Protein AF-A0AAD6PK16-F1 (afdb_monomer_lite)

Organism: NCBI:txid889485

Sequence (153 aa):
MEVCEIMGKLPVMKLKFRSYCLRRCLESFDITNGSRDLHKPRWILEMDTYRYHGHSMSDPGSTYRTRDEISGVRQERDPIERIRKLIMTHDLATEKELKDIEKEVRKQVDDAIAQAKESPMPEPSELFTNVYAKGMGVESYGADRKEVRAVLP

Foldseek 3Di:
DDPVVVVVPFPDDDDPDDDDDCPPVPPPPPLVVQVVDPPHDNDDDDDDDDDLAAPDPVGRPCVPDPNCVSVVCCVPPPPVVVVVVVCVVVVVDDPVVVVVVVVVVVVVVVVVVVVVVPDDDDDPLCVPEPPDDAPPQDWDADPVNPDDTDGYD

pLDDT: mean 74.8, std 22.57, range [29.81, 97.75]

InterPro domains:
  IPR001017 Dehydrogenase, E1 component [PF00676] (43-124)
  IPR029061 Thiamin diphosphate-binding fold [SSF52518] (43-134)
  IPR050642 Pyruvate Dehydrogenase E1 Alpha Subunit [PTHR11516] (40-135)

Radius of gyration: 25.03 Å; chains: 1; bounding box: 67×35×55 Å

Secondary structure (DSSP, 8-state):
--HHHHHTTS--------SSS-TTT-S---HHHHHT-TTSPPP---------S-SSSS--S-SSS-HHHHHHHHHHH-HHHHHHHHHHHTTSS-HHHHHHHHHHHHHHHHHHHHHHHHSPPPPGGGGGTTSS-TTS-PEEE-TTSSS-EEE--

Structure (mmCIF, N/CA/C/O backbone):
data_AF-A0AAD6PK16-F1
#
_entry.id   AF-A0AAD6PK16-F1
#
loop_
_atom_site.group_PDB
_atom_site.id
_atom_site.type_symbol
_atom_site.label_atom_id
_atom_site.label_alt_id
_atom_site.label_comp_id
_atom_site.label_asym_id
_atom_site.label_entity_id
_atom_site.label_seq_id
_atom_site.pdbx_PDB_ins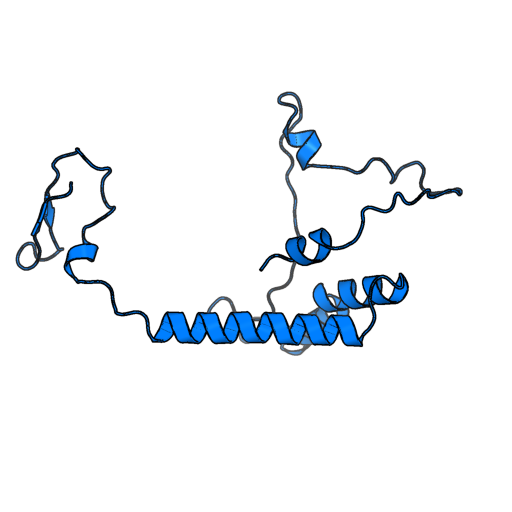_code
_atom_site.Cartn_x
_atom_site.Cartn_y
_atom_site.Cartn_z
_atom_site.occupancy
_atom_site.B_iso_or_equiv
_atom_site.auth_seq_id
_atom_site.auth_comp_id
_atom_site.auth_asym_id
_atom_site.auth_atom_id
_atom_site.pdbx_PDB_model_num
ATOM 1 N N . MET A 1 1 ? -4.334 -6.452 -2.187 1.00 32.59 1 MET A N 1
ATOM 2 C CA . MET A 1 1 ? -5.666 -7.075 -2.085 1.00 32.59 1 MET A CA 1
ATOM 3 C C . MET A 1 1 ? -6.633 -6.031 -1.590 1.00 32.59 1 MET A C 1
ATOM 5 O O . MET A 1 1 ? -6.447 -5.483 -0.509 1.00 32.59 1 MET A O 1
ATOM 9 N N . GLU A 1 2 ? -7.541 -5.645 -2.476 1.00 29.81 2 GLU A N 1
ATOM 10 C CA . GLU A 1 2 ? -8.480 -4.549 -2.287 1.00 29.81 2 GLU A CA 1
ATOM 11 C C . GLU A 1 2 ? -9.438 -4.841 -1.130 1.00 29.81 2 GLU A C 1
ATOM 13 O O . GLU A 1 2 ? -9.933 -5.955 -0.974 1.00 29.81 2 GLU A O 1
ATOM 18 N N . VAL A 1 3 ? -9.797 -3.797 -0.384 1.00 33.22 3 VAL A N 1
ATOM 19 C CA . VAL A 1 3 ? -10.911 -3.798 0.583 1.00 33.22 3 VAL A CA 1
ATOM 20 C C . VAL A 1 3 ? -12.228 -4.298 -0.064 1.00 33.22 3 VAL A C 1
ATOM 22 O O . VAL A 1 3 ? -13.132 -4.746 0.638 1.00 33.22 3 VAL A O 1
ATOM 25 N N . CYS A 1 4 ? -12.318 -4.303 -1.402 1.00 31.89 4 CYS A N 1
ATOM 26 C CA . CYS A 1 4 ? -13.434 -4.860 -2.167 1.00 31.89 4 CYS A CA 1
ATOM 27 C C . CYS A 1 4 ? -13.598 -6.388 -2.056 1.00 31.89 4 CYS A C 1
ATOM 29 O O . CYS A 1 4 ? -14.737 -6.852 -2.049 1.00 31.89 4 CYS A O 1
ATOM 31 N N . GLU A 1 5 ? -12.530 -7.185 -1.922 1.00 32.22 5 GLU A N 1
ATOM 32 C CA . GLU A 1 5 ? -12.671 -8.656 -1.906 1.00 32.22 5 GLU A CA 1
ATOM 33 C C . GLU A 1 5 ? -13.336 -9.182 -0.626 1.00 32.22 5 GLU A C 1
ATOM 35 O O . GLU A 1 5 ? -14.051 -10.184 -0.663 1.00 32.22 5 GLU A O 1
ATOM 40 N N . ILE A 1 6 ? -13.181 -8.476 0.500 1.00 39.50 6 ILE A N 1
ATOM 41 C CA . ILE A 1 6 ? -13.834 -8.837 1.769 1.00 39.50 6 ILE A CA 1
ATOM 42 C C . ILE A 1 6 ? -15.346 -8.564 1.696 1.00 39.50 6 ILE A C 1
ATOM 44 O O . ILE A 1 6 ? -16.144 -9.334 2.228 1.00 39.50 6 ILE A O 1
ATOM 48 N N . MET A 1 7 ? -15.764 -7.523 0.968 1.00 37.53 7 MET A N 1
ATOM 49 C CA . MET A 1 7 ? -17.184 -7.196 0.800 1.00 37.53 7 MET A CA 1
ATOM 50 C C . MET A 1 7 ? -17.918 -8.121 -0.185 1.00 37.53 7 MET A C 1
ATOM 52 O O . MET A 1 7 ? -19.144 -8.182 -0.156 1.00 37.53 7 MET A O 1
ATOM 56 N N . GLY A 1 8 ? -17.198 -8.873 -1.025 1.00 33.50 8 GLY A N 1
ATOM 57 C CA . GLY A 1 8 ? -17.788 -9.800 -1.999 1.00 33.50 8 GLY A CA 1
ATOM 58 C C . GLY A 1 8 ? -18.301 -11.125 -1.418 1.00 33.50 8 GLY A C 1
ATOM 59 O O . GLY A 1 8 ? -18.990 -11.862 -2.120 1.00 33.50 8 GLY A O 1
ATOM 60 N N . LYS A 1 9 ? -17.980 -11.450 -0.156 1.00 39.03 9 LYS A N 1
ATOM 61 C CA . LYS A 1 9 ? -18.333 -12.737 0.479 1.00 39.03 9 LYS A CA 1
ATOM 62 C C . LYS A 1 9 ? -19.499 -12.672 1.472 1.00 39.03 9 LYS A C 1
ATOM 64 O O . LYS A 1 9 ? -19.896 -13.712 1.991 1.00 39.03 9 LYS A O 1
ATOM 69 N N . LEU A 1 10 ? -20.071 -11.495 1.729 1.00 33.44 10 LEU A N 1
ATOM 70 C CA . LEU A 1 10 ? -21.222 -11.349 2.625 1.00 33.44 10 LEU A CA 1
ATOM 71 C C . LEU A 1 10 ? -22.534 -11.402 1.821 1.00 33.44 10 LEU A C 1
ATOM 73 O O . LEU A 1 10 ? -22.653 -10.715 0.803 1.00 33.44 10 LEU A O 1
ATOM 77 N N . PRO A 1 11 ? -23.529 -12.212 2.233 1.00 35.22 11 PRO A N 1
ATOM 78 C CA . PRO A 1 11 ? -24.781 -12.341 1.503 1.00 35.22 11 PRO A CA 1
ATOM 79 C C . PRO A 1 11 ? -25.499 -10.990 1.427 1.00 35.22 11 PRO A C 1
ATOM 81 O O . PRO A 1 11 ? -25.727 -10.317 2.430 1.00 35.22 11 PRO A O 1
ATOM 84 N N . VAL A 1 12 ? -25.868 -10.613 0.203 1.00 41.91 12 VAL A N 1
ATOM 85 C CA . VAL A 1 12 ? -26.592 -9.391 -0.159 1.00 41.91 12 VAL A CA 1
ATOM 86 C C . VAL A 1 12 ? -27.954 -9.358 0.553 1.00 41.91 12 VAL A C 1
ATOM 88 O O . VAL A 1 12 ? -28.961 -9.816 0.014 1.00 41.91 12 VAL A O 1
ATOM 91 N N . MET A 1 13 ? -28.018 -8.825 1.775 1.00 35.88 13 MET A N 1
ATOM 92 C CA . MET A 1 13 ? -29.277 -8.651 2.506 1.00 35.88 13 MET A CA 1
ATOM 93 C C . MET A 1 13 ? -29.761 -7.205 2.412 1.00 35.88 13 MET A C 1
ATOM 95 O O . MET A 1 13 ? -29.186 -6.267 2.955 1.00 35.88 13 MET A O 1
ATOM 99 N N . LYS A 1 14 ? -30.869 -7.048 1.683 1.00 37.28 14 LYS A N 1
ATOM 100 C CA . LYS A 1 14 ? -31.664 -5.825 1.527 1.00 37.28 14 LYS A CA 1
ATOM 101 C C . LYS A 1 14 ? -32.034 -5.231 2.899 1.00 37.28 14 LYS A C 1
ATOM 103 O O . LYS A 1 14 ? -32.987 -5.692 3.525 1.00 37.28 14 LYS A O 1
ATOM 108 N N . LEU A 1 15 ? -31.352 -4.170 3.338 1.00 34.12 15 LEU A N 1
ATOM 109 C CA . LEU A 1 15 ? -31.780 -3.377 4.496 1.00 34.12 15 LEU A CA 1
ATOM 110 C C . LEU A 1 15 ? -32.975 -2.480 4.122 1.00 34.12 15 LEU A C 1
ATOM 112 O O . LEU A 1 15 ? -32.842 -1.478 3.420 1.00 34.12 15 LEU A O 1
ATOM 116 N N . LYS A 1 16 ? -34.165 -2.822 4.630 1.00 34.03 16 LYS A N 1
ATOM 117 C CA . LYS A 1 16 ? -35.321 -1.914 4.708 1.00 34.03 16 LYS A CA 1
ATOM 118 C C . LYS A 1 16 ? -35.093 -0.924 5.858 1.00 34.03 16 LYS A C 1
ATOM 120 O O . LYS A 1 16 ? -35.469 -1.194 6.993 1.00 34.03 16 LYS A O 1
ATOM 125 N N . PHE A 1 17 ? -34.528 0.244 5.563 1.00 29.83 17 PHE A N 1
ATOM 126 C CA . PHE A 1 17 ? -34.528 1.377 6.493 1.00 29.83 17 PHE A CA 1
ATOM 127 C C . PHE A 1 17 ? -35.909 2.049 6.505 1.00 29.83 17 PHE A C 1
ATOM 129 O O . PHE A 1 17 ? -36.304 2.730 5.558 1.00 29.83 17 PHE A O 1
ATOM 136 N N . ARG A 1 18 ? -36.659 1.872 7.595 1.00 30.83 18 ARG A N 1
ATOM 137 C CA . ARG A 1 18 ? -37.834 2.687 7.933 1.00 30.83 18 ARG A CA 1
ATOM 138 C C . ARG A 1 18 ? -37.492 3.507 9.174 1.00 30.83 18 ARG A C 1
ATOM 140 O O . ARG A 1 18 ? -37.346 2.927 10.239 1.00 30.83 18 ARG A O 1
ATOM 147 N N . SER A 1 19 ? -37.404 4.830 9.020 1.00 33.19 19 SER A N 1
ATOM 148 C CA . SER A 1 19 ? -38.043 5.843 9.884 1.00 33.19 19 SER A CA 1
ATOM 149 C C . SER A 1 19 ? -37.260 7.169 9.898 1.00 33.19 19 SER A C 1
ATOM 151 O O . SER A 1 19 ? -36.181 7.275 10.463 1.00 33.19 19 SER A O 1
ATOM 153 N N . TYR A 1 20 ? -37.849 8.164 9.224 1.00 35.81 20 TYR A N 1
ATOM 154 C CA . TYR A 1 20 ? -37.925 9.582 9.607 1.00 35.81 20 TYR A CA 1
ATOM 155 C C . TYR A 1 20 ? -36.644 10.345 10.006 1.00 35.81 20 TYR A C 1
ATOM 157 O O . TYR A 1 20 ? -36.505 10.778 11.138 1.00 35.81 20 TYR A O 1
ATOM 165 N N . CYS A 1 21 ? -35.772 10.595 9.019 1.00 30.95 21 CYS A N 1
ATOM 166 C CA . CYS A 1 21 ? -35.036 11.871 8.806 1.00 30.95 21 CYS A CA 1
ATOM 167 C C . CYS A 1 21 ? -34.180 11.817 7.515 1.00 30.95 21 CYS A C 1
ATOM 169 O O . CYS A 1 21 ? -33.768 12.827 6.960 1.00 30.95 21 CYS A O 1
ATOM 171 N N . LEU A 1 22 ? -33.964 10.609 6.984 1.00 34.09 22 LEU A N 1
ATOM 172 C CA . LEU A 1 22 ? -33.021 10.274 5.908 1.00 34.09 22 LEU A CA 1
ATOM 173 C C . LEU A 1 22 ? -33.573 10.333 4.472 1.00 34.09 22 LEU A C 1
ATOM 175 O O . LEU A 1 22 ? -32.999 9.734 3.565 1.00 34.09 22 LEU A O 1
ATOM 179 N N . ARG A 1 23 ? -34.674 11.048 4.209 1.00 30.92 23 ARG A N 1
ATOM 180 C CA . ARG A 1 23 ? -35.285 11.034 2.862 1.00 30.92 23 ARG A CA 1
ATOM 181 C C . ARG A 1 23 ? -34.461 11.781 1.796 1.00 30.92 23 ARG A C 1
ATOM 183 O O . ARG A 1 23 ? -34.807 11.711 0.626 1.00 30.92 23 ARG A O 1
ATOM 190 N N . ARG A 1 24 ? -33.362 12.441 2.187 1.00 30.62 24 ARG A N 1
ATOM 191 C CA . ARG A 1 24 ? -32.436 13.146 1.282 1.00 30.62 24 ARG A CA 1
ATOM 192 C C . ARG A 1 24 ? -31.042 12.510 1.155 1.00 30.62 24 ARG A C 1
ATOM 194 O O . ARG A 1 24 ? -30.251 12.995 0.363 1.00 30.62 24 ARG A O 1
ATOM 201 N N . CYS A 1 25 ? -30.754 11.427 1.886 1.00 31.59 25 CYS A N 1
ATOM 202 C CA . CYS A 1 25 ? -29.456 10.727 1.836 1.00 31.59 25 CYS A CA 1
ATOM 203 C C . CYS A 1 25 ? -29.523 9.340 1.166 1.00 31.59 25 CYS A C 1
ATOM 205 O O . CYS A 1 25 ? -28.503 8.670 1.062 1.00 31.59 25 CYS A O 1
ATOM 207 N N . LEU A 1 26 ? -30.706 8.889 0.733 1.00 36.00 26 LEU A N 1
ATOM 208 C CA . LEU A 1 26 ? -30.901 7.583 0.080 1.00 36.00 26 LEU A CA 1
ATOM 209 C C . LEU A 1 26 ? -30.962 7.655 -1.452 1.00 36.00 26 LEU A C 1
ATOM 211 O O . LEU A 1 26 ? -31.248 6.648 -2.093 1.00 36.00 26 LEU A O 1
ATOM 215 N N . GLU A 1 27 ? -30.649 8.800 -2.055 1.00 37.84 27 GLU A N 1
ATOM 216 C CA . GLU A 1 27 ? -30.052 8.744 -3.386 1.00 37.84 27 GLU A CA 1
ATOM 217 C C . GLU A 1 27 ? -28.615 8.291 -3.170 1.00 37.84 27 GLU A C 1
ATOM 219 O O . GLU A 1 27 ? -27.747 9.079 -2.803 1.00 37.84 27 GLU A O 1
ATOM 224 N N . SER A 1 28 ? -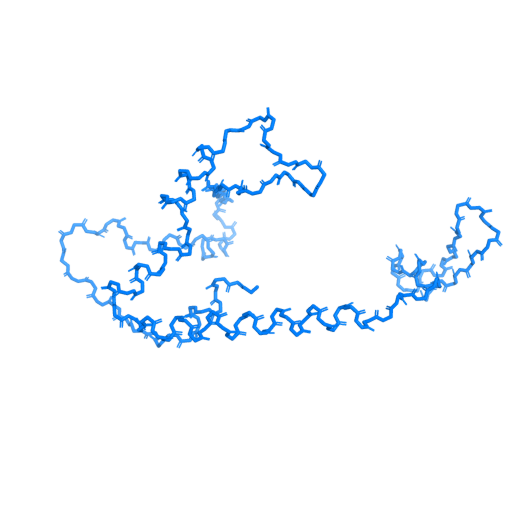28.386 6.985 -3.302 1.00 44.66 28 SER A N 1
ATOM 225 C CA . SER A 1 28 ? -27.049 6.428 -3.453 1.00 44.66 28 SER A CA 1
ATOM 226 C C . SER A 1 28 ? -26.378 7.214 -4.575 1.00 44.66 28 SER A C 1
ATOM 228 O O . SER A 1 28 ? -26.716 7.033 -5.745 1.00 44.66 28 SER A O 1
ATOM 230 N N . PHE A 1 29 ? -25.515 8.163 -4.210 1.00 51.78 29 PHE A N 1
ATOM 231 C CA . PHE A 1 29 ? -24.823 9.043 -5.142 1.00 51.78 29 PHE A CA 1
ATOM 232 C C . PHE A 1 29 ? -23.734 8.216 -5.814 1.00 51.78 29 PHE A C 1
ATOM 234 O O . PHE A 1 29 ? -22.559 8.238 -5.458 1.00 51.78 29 PHE A O 1
ATOM 241 N N . ASP A 1 30 ? -24.178 7.358 -6.718 1.00 62.03 30 ASP A N 1
ATOM 242 C CA . ASP A 1 30 ? -23.333 6.404 -7.386 1.00 62.03 30 ASP A CA 1
ATOM 243 C C . ASP A 1 30 ? -22.668 7.116 -8.561 1.00 62.03 30 ASP A C 1
ATOM 245 O O . ASP A 1 30 ? -23.205 7.192 -9.671 1.00 62.03 30 ASP A O 1
ATOM 249 N N . ILE A 1 31 ? -21.486 7.673 -8.288 1.00 64.94 31 ILE A N 1
ATOM 250 C CA . ILE A 1 31 ? -20.618 8.307 -9.287 1.00 64.94 31 ILE A CA 1
ATOM 251 C C . ILE A 1 31 ? -20.380 7.348 -10.464 1.00 64.94 31 ILE A C 1
ATOM 253 O O . ILE A 1 31 ? -20.285 7.793 -11.608 1.00 64.94 31 ILE A O 1
ATOM 257 N N . THR A 1 32 ? -20.352 6.032 -10.224 1.00 65.06 32 THR A N 1
ATOM 258 C CA . THR A 1 32 ? -20.141 5.039 -11.283 1.00 65.06 32 THR A CA 1
ATOM 259 C C . THR A 1 32 ? -21.355 4.923 -12.204 1.00 65.06 32 THR A C 1
ATOM 261 O O . THR A 1 32 ? -21.186 4.884 -13.424 1.00 65.06 32 THR A O 1
ATOM 264 N N . ASN A 1 33 ? -22.577 4.979 -11.666 1.00 64.31 33 ASN A N 1
ATOM 265 C CA . ASN A 1 33 ? -23.801 5.029 -12.473 1.00 64.31 33 ASN A CA 1
ATOM 266 C C . ASN A 1 33 ? -23.989 6.390 -13.158 1.00 64.31 33 ASN A C 1
ATOM 268 O O . ASN A 1 33 ? -24.457 6.446 -14.293 1.00 64.31 33 ASN A O 1
ATOM 272 N N . GLY A 1 34 ? -23.585 7.485 -12.509 1.00 61.69 34 GLY A N 1
ATOM 273 C CA . GLY A 1 34 ? -23.620 8.833 -13.080 1.00 61.69 34 GLY A CA 1
ATOM 274 C C . GLY A 1 34 ? -22.619 9.051 -14.220 1.00 61.69 34 GLY A C 1
ATOM 275 O O . GLY A 1 34 ? -22.907 9.821 -15.127 1.00 61.69 34 GLY A O 1
ATOM 276 N N . SER A 1 35 ? -21.476 8.360 -14.201 1.00 60.62 35 SER A N 1
ATOM 277 C CA . SER A 1 35 ? -20.427 8.447 -15.233 1.00 60.62 35 SER A CA 1
ATOM 278 C C . SER A 1 35 ? -20.783 7.717 -16.539 1.00 60.62 35 SER A C 1
ATOM 280 O O . SER A 1 35 ? -20.237 8.027 -17.597 1.00 60.62 35 SER A O 1
ATOM 282 N N . ARG A 1 36 ? -21.724 6.762 -16.490 1.00 66.94 36 ARG A N 1
ATOM 283 C CA . ARG A 1 36 ? -22.221 6.034 -17.675 1.00 66.94 36 ARG A CA 1
ATOM 284 C C . ARG A 1 36 ? -23.153 6.873 -18.552 1.00 66.94 36 ARG A C 1
ATOM 286 O O . ARG A 1 36 ? -23.412 6.498 -19.691 1.00 66.94 36 ARG A O 1
ATOM 293 N N . ASP A 1 37 ? -23.646 7.993 -18.034 1.00 71.25 37 ASP A N 1
ATOM 294 C CA . ASP A 1 37 ? -24.446 8.949 -18.789 1.00 71.25 37 ASP A CA 1
ATOM 295 C C . ASP A 1 37 ? -23.535 10.005 -19.428 1.00 71.25 37 ASP A C 1
ATOM 297 O O . ASP A 1 37 ? -22.962 10.858 -18.747 1.00 71.25 37 ASP A O 1
ATOM 301 N N . LEU A 1 38 ? -23.410 9.950 -20.756 1.00 65.94 38 LEU A N 1
ATOM 302 C CA . LEU A 1 38 ? -22.567 10.858 -21.542 1.00 65.94 38 LEU A CA 1
ATOM 303 C C . LEU A 1 38 ? -23.023 12.327 -21.481 1.00 65.94 38 LEU A C 1
ATOM 305 O O . LEU A 1 38 ? -22.257 13.203 -21.875 1.00 65.94 38 LEU A O 1
ATOM 309 N N . HIS A 1 39 ? -24.232 12.604 -20.983 1.00 73.88 39 HIS A N 1
ATOM 310 C CA . HIS A 1 39 ? -24.774 13.959 -20.860 1.00 73.88 39 HIS A CA 1
ATOM 311 C C . HIS A 1 39 ? -24.503 14.601 -19.495 1.00 73.88 39 HIS A C 1
ATOM 313 O O . HIS A 1 39 ? -24.837 15.769 -19.292 1.00 73.88 39 HIS A O 1
ATOM 319 N N . LYS A 1 40 ? -23.907 13.867 -18.546 1.00 67.31 40 LYS A N 1
ATOM 320 C CA . LYS A 1 40 ? -23.589 14.395 -17.217 1.00 67.31 40 LYS A CA 1
ATOM 321 C C . LYS A 1 40 ? -22.178 14.986 -17.161 1.00 67.31 40 LYS A C 1
ATOM 323 O O . LYS A 1 40 ? -21.262 14.473 -17.810 1.00 67.31 40 LYS A O 1
ATOM 328 N N . PRO A 1 41 ? -21.976 16.059 -16.371 1.00 68.88 41 PRO A N 1
ATOM 329 C CA . PRO A 1 41 ? -20.657 16.638 -16.171 1.00 68.88 41 PRO A CA 1
ATOM 330 C C . PRO A 1 41 ? -19.703 15.610 -15.562 1.00 68.88 41 PRO A C 1
ATOM 332 O O . PRO A 1 41 ? -20.100 14.729 -14.795 1.00 68.88 41 PRO A O 1
ATOM 335 N N . ARG A 1 42 ? -18.420 15.735 -15.911 1.00 72.69 42 ARG A N 1
ATOM 336 C CA . ARG A 1 42 ? -17.368 14.917 -15.311 1.00 72.69 42 ARG A CA 1
ATOM 337 C C . ARG A 1 42 ? -17.268 15.249 -13.826 1.00 72.69 42 ARG A C 1
ATOM 339 O O . ARG A 1 42 ? -17.188 16.413 -13.443 1.00 72.69 42 ARG A O 1
ATOM 346 N N . TRP A 1 43 ? -17.272 14.206 -13.010 1.00 79.25 43 TRP A N 1
ATOM 347 C CA . TRP A 1 43 ? -17.147 14.317 -11.565 1.00 79.25 43 TRP A CA 1
ATOM 348 C C . TRP A 1 43 ? -15.676 14.450 -11.181 1.00 79.25 43 TRP A C 1
ATOM 350 O O . TRP A 1 43 ? -14.827 13.741 -11.721 1.00 79.25 43 TRP A O 1
ATOM 360 N N . ILE A 1 44 ? -15.390 15.329 -10.225 1.00 82.38 44 ILE A N 1
ATOM 361 C CA . ILE A 1 44 ? -14.113 15.365 -9.514 1.00 82.38 44 ILE A CA 1
ATOM 362 C C . ILE A 1 44 ? -14.388 14.828 -8.115 1.00 82.38 44 ILE A C 1
ATOM 364 O O . ILE A 1 44 ? -15.308 15.293 -7.443 1.00 82.38 44 ILE A O 1
ATOM 368 N N . LEU A 1 45 ? -13.615 13.827 -7.705 1.00 86.44 45 LEU A N 1
ATOM 369 C CA . LEU A 1 45 ? -13.699 13.227 -6.381 1.00 86.44 45 LEU A CA 1
ATOM 370 C C . LEU A 1 45 ? -12.376 13.455 -5.660 1.00 86.44 45 LEU A C 1
ATOM 372 O O . LEU A 1 45 ? -11.336 12.971 -6.100 1.00 86.44 45 LEU A O 1
ATOM 376 N N . GLU A 1 46 ? -12.435 14.177 -4.548 1.00 91.75 46 GLU A N 1
ATOM 377 C CA . GLU A 1 46 ? -11.311 14.335 -3.635 1.00 91.75 46 GLU A CA 1
ATOM 378 C C . GLU A 1 46 ? -11.442 13.318 -2.500 1.00 91.75 46 GLU A C 1
ATOM 380 O O . GLU A 1 46 ? -12.461 13.260 -1.810 1.00 91.75 46 GLU A O 1
ATOM 385 N N . MET A 1 47 ? -10.409 12.498 -2.317 1.00 92.56 47 MET A N 1
ATOM 386 C CA . MET A 1 47 ? -10.300 11.585 -1.184 1.00 92.56 47 MET A CA 1
ATOM 387 C C . MET A 1 47 ? -9.213 12.097 -0.245 1.00 92.56 47 MET A C 1
ATOM 389 O O . MET A 1 47 ? -8.028 11.865 -0.481 1.00 92.56 47 MET A O 1
ATOM 393 N N . ASP A 1 48 ? -9.623 12.777 0.825 1.00 93.50 48 ASP A N 1
ATOM 394 C CA . ASP A 1 48 ? -8.702 13.206 1.877 1.00 93.50 48 ASP A CA 1
ATOM 395 C C . ASP A 1 48 ? -8.226 11.995 2.697 1.00 93.50 48 ASP A C 1
ATOM 397 O O . ASP A 1 48 ? -8.976 11.393 3.476 1.00 93.50 48 ASP A O 1
ATOM 401 N N . THR A 1 49 ? -6.963 11.628 2.495 1.00 94.50 49 THR A N 1
ATOM 402 C CA . THR A 1 49 ? -6.306 10.486 3.132 1.00 94.50 49 THR A CA 1
ATOM 403 C C . THR A 1 49 ? -4.932 10.872 3.660 1.00 94.50 49 THR A C 1
ATOM 405 O O . THR A 1 49 ? -4.359 11.894 3.285 1.00 94.50 49 THR A O 1
ATOM 408 N N . TYR A 1 50 ? -4.377 10.028 4.525 1.00 93.69 50 TYR A N 1
ATOM 409 C CA . TYR A 1 50 ? -3.119 10.301 5.201 1.00 93.69 50 TYR A CA 1
ATOM 410 C C . TYR A 1 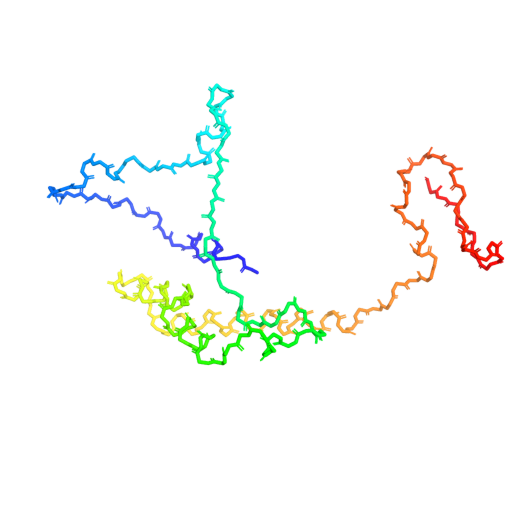50 ? -2.088 9.195 4.965 1.00 93.69 50 TYR A C 1
ATOM 412 O O . TYR A 1 50 ? -2.356 8.011 5.169 1.00 93.69 50 TYR A O 1
ATOM 420 N N . ARG A 1 51 ? -0.868 9.582 4.575 1.00 94.12 51 ARG A N 1
ATOM 421 C CA . ARG A 1 51 ? 0.255 8.655 4.371 1.00 94.12 51 ARG A CA 1
ATOM 422 C C . ARG A 1 51 ? 1.075 8.518 5.654 1.00 94.12 51 ARG A C 1
ATOM 424 O O . ARG A 1 51 ? 1.824 9.429 6.007 1.00 94.12 51 ARG A O 1
ATOM 431 N N . TYR A 1 52 ? 0.984 7.360 6.310 1.00 91.62 52 TYR A N 1
ATOM 432 C CA . TYR A 1 52 ? 1.704 7.098 7.566 1.00 91.62 52 TYR A CA 1
ATOM 433 C C . TYR A 1 52 ? 3.225 7.050 7.405 1.00 91.62 52 TYR A C 1
ATOM 435 O O . TYR A 1 52 ? 3.954 7.503 8.281 1.00 91.62 52 TYR A O 1
ATOM 443 N N . HIS A 1 53 ? 3.705 6.519 6.283 1.00 91.50 53 HIS A N 1
ATOM 444 C CA . HIS A 1 53 ? 5.132 6.450 5.993 1.00 91.50 53 HIS A CA 1
ATOM 445 C C . HIS A 1 53 ? 5.627 7.730 5.295 1.00 91.50 53 HIS A C 1
ATOM 447 O O . HIS A 1 53 ? 4.861 8.626 4.906 1.00 91.50 53 HIS A O 1
ATOM 453 N N . GLY A 1 54 ? 6.944 7.840 5.156 1.00 91.81 54 GLY A N 1
ATOM 454 C CA . GLY A 1 54 ? 7.587 8.878 4.359 1.00 91.81 54 GLY A CA 1
ATOM 455 C C . GLY A 1 54 ? 7.206 8.825 2.873 1.00 91.81 54 GLY A C 1
ATOM 456 O O . GLY A 1 54 ? 6.380 8.005 2.468 1.00 91.81 54 GLY A O 1
ATOM 457 N N . HIS A 1 55 ? 7.721 9.748 2.056 1.00 93.06 55 HIS A N 1
ATOM 458 C CA . HIS A 1 55 ? 7.383 9.778 0.625 1.00 93.06 55 HIS A CA 1
ATOM 459 C C . HIS A 1 55 ? 7.845 8.511 -0.108 1.00 93.06 55 HIS A C 1
ATOM 461 O O . HIS A 1 55 ? 7.150 8.023 -0.997 1.00 93.06 55 HIS A O 1
ATOM 467 N N . SER A 1 56 ? 8.988 7.963 0.301 1.00 92.56 56 SER A N 1
ATOM 468 C CA . SER A 1 56 ? 9.594 6.753 -0.250 1.00 92.56 56 SER A CA 1
ATOM 469 C C . SER A 1 56 ? 10.525 6.118 0.789 1.00 92.56 56 SER A C 1
ATOM 471 O O . SER A 1 56 ? 10.659 6.621 1.903 1.00 92.56 56 SER A O 1
ATOM 473 N N . MET A 1 57 ? 11.226 5.041 0.423 1.00 89.06 57 MET A N 1
ATOM 474 C CA . MET A 1 57 ? 12.270 4.460 1.279 1.00 89.06 57 MET A CA 1
ATOM 475 C C . MET A 1 57 ? 13.431 5.428 1.569 1.00 89.06 57 MET A C 1
ATOM 477 O O . MET A 1 57 ? 14.103 5.273 2.584 1.00 89.06 57 MET A O 1
ATOM 481 N N . SER A 1 58 ? 13.673 6.416 0.700 1.00 91.69 58 SER A N 1
ATOM 482 C CA . SER A 1 58 ? 14.759 7.393 0.856 1.00 91.69 58 SER A CA 1
ATOM 483 C C . SER A 1 58 ? 14.347 8.652 1.620 1.00 91.69 58 SER A C 1
ATOM 485 O O . SER A 1 58 ? 15.213 9.352 2.136 1.00 91.69 58 SER A O 1
ATOM 487 N N . ASP A 1 59 ? 13.050 8.959 1.694 1.00 92.00 59 ASP A N 1
ATOM 488 C CA . ASP A 1 59 ? 12.528 10.069 2.492 1.00 92.00 59 ASP A CA 1
ATOM 489 C C . ASP A 1 59 ? 11.741 9.528 3.694 1.00 92.00 59 ASP A C 1
ATOM 491 O O . ASP A 1 59 ? 10.609 9.084 3.507 1.00 92.00 59 ASP A O 1
ATOM 495 N N . PRO A 1 60 ? 12.274 9.611 4.927 1.00 86.88 60 PRO A N 1
ATOM 496 C CA . PRO A 1 60 ? 11.603 9.110 6.125 1.00 86.88 60 PRO A CA 1
ATOM 497 C C . PRO A 1 60 ? 10.401 9.964 6.557 1.00 86.88 60 PRO A C 1
ATOM 499 O O . PRO A 1 60 ? 9.578 9.510 7.351 1.00 86.88 60 PRO A O 1
ATOM 502 N N . GLY A 1 61 ? 10.272 11.201 6.066 1.00 86.44 61 GLY A N 1
ATOM 503 C CA . GLY A 1 61 ? 9.130 12.070 6.336 1.00 86.44 61 GLY A CA 1
ATOM 504 C C . GLY A 1 61 ? 9.048 12.693 7.733 1.00 86.44 61 GLY A C 1
ATOM 505 O O . GLY A 1 61 ? 8.061 13.366 8.019 1.00 86.44 61 GLY A O 1
ATOM 506 N N . SER A 1 62 ? 10.062 12.497 8.581 1.00 87.00 62 SER A N 1
ATOM 507 C CA . SER A 1 62 ? 10.161 13.076 9.931 1.00 87.00 62 SER A CA 1
ATOM 508 C C . SER A 1 62 ? 10.754 14.488 9.965 1.00 87.00 62 SER A C 1
ATOM 510 O O . SER A 1 62 ? 10.840 15.089 11.029 1.00 87.00 62 SER A O 1
ATOM 512 N N . THR A 1 63 ? 11.224 15.003 8.828 1.00 89.50 63 THR A N 1
ATOM 513 C CA . THR A 1 63 ? 11.828 16.341 8.711 1.00 89.50 63 THR A CA 1
ATOM 514 C C . THR A 1 63 ? 10.787 17.446 8.533 1.00 89.50 63 THR A C 1
ATOM 516 O O . THR A 1 63 ? 11.079 18.601 8.820 1.00 89.50 63 THR A O 1
ATOM 519 N N . TYR A 1 64 ? 9.580 17.099 8.079 1.00 90.81 64 TYR A N 1
ATOM 520 C CA . TYR A 1 64 ? 8.505 18.048 7.764 1.00 90.81 64 TYR A CA 1
ATOM 521 C C . TYR A 1 64 ? 7.157 17.694 8.417 1.00 90.81 64 TYR A C 1
ATOM 523 O O . TYR A 1 64 ? 6.160 18.357 8.151 1.00 90.81 64 TYR A O 1
ATOM 531 N N . ARG A 1 65 ? 7.114 16.655 9.265 1.00 92.88 65 ARG A N 1
ATOM 532 C CA . ARG A 1 65 ? 5.939 16.228 10.046 1.00 92.88 65 ARG A CA 1
ATOM 533 C C . ARG A 1 65 ? 6.374 15.735 11.416 1.00 92.88 65 ARG A C 1
ATOM 535 O O . ARG A 1 65 ? 7.467 15.181 11.560 1.00 92.88 65 ARG A O 1
ATOM 542 N N . THR A 1 66 ? 5.510 15.889 12.412 1.00 92.38 66 THR A N 1
ATOM 543 C CA . THR A 1 66 ? 5.768 15.359 13.754 1.00 92.38 66 THR A CA 1
ATOM 544 C C . THR A 1 66 ? 5.294 13.912 13.860 1.00 92.38 66 THR A C 1
ATOM 546 O O . THR A 1 66 ? 4.348 13.482 13.197 1.00 92.38 66 THR A O 1
ATOM 549 N N . ARG A 1 67 ? 5.957 13.126 14.715 1.00 90.69 67 ARG A N 1
ATOM 550 C CA . ARG A 1 67 ? 5.521 11.749 15.000 1.00 90.69 67 ARG A CA 1
ATOM 551 C C . ARG A 1 67 ? 4.153 11.719 15.682 1.00 90.69 67 ARG A C 1
ATOM 553 O O . ARG A 1 67 ? 3.385 10.793 15.437 1.00 90.69 67 ARG A O 1
ATOM 560 N N . ASP A 1 68 ? 3.857 12.740 16.481 1.00 93.62 68 ASP A N 1
ATOM 561 C CA . ASP A 1 68 ? 2.597 12.863 17.211 1.00 93.62 68 ASP A CA 1
ATOM 562 C C . ASP A 1 68 ? 1.419 13.082 16.261 1.00 93.62 68 ASP A C 1
ATOM 564 O O . ASP A 1 68 ? 0.396 12.421 16.414 1.00 93.62 68 ASP A O 1
ATOM 568 N N . GLU A 1 69 ? 1.582 13.913 15.223 1.00 92.75 69 GLU A N 1
ATOM 569 C CA . GLU A 1 69 ? 0.573 14.085 14.170 1.00 92.75 69 GLU A CA 1
ATOM 570 C C . GLU A 1 69 ? 0.274 12.748 13.477 1.00 92.75 69 GLU A C 1
ATOM 572 O O . GLU A 1 69 ? -0.879 12.324 13.396 1.00 92.75 69 GLU A O 1
ATOM 577 N N . ILE A 1 70 ? 1.318 12.037 13.036 1.00 92.56 70 ILE A N 1
ATOM 578 C CA . ILE A 1 70 ? 1.173 10.755 12.331 1.00 92.56 70 ILE A CA 1
ATOM 579 C C . ILE A 1 70 ? 0.483 9.715 13.227 1.00 92.56 70 ILE A C 1
ATOM 581 O O . ILE A 1 70 ? -0.408 8.992 12.775 1.00 92.56 70 ILE A O 1
ATOM 585 N N . SER A 1 71 ? 0.887 9.631 14.498 1.00 92.94 71 SER A N 1
ATOM 586 C CA . SER A 1 71 ? 0.298 8.703 15.466 1.00 92.94 71 SER A CA 1
ATOM 587 C C . SER A 1 71 ? -1.155 9.054 15.783 1.00 92.94 71 SER A C 1
ATOM 589 O O . SER A 1 71 ? -1.991 8.153 15.816 1.00 92.94 71 SER A O 1
ATOM 591 N N . GLY A 1 72 ? -1.470 10.337 15.978 1.00 94.12 72 GLY A N 1
ATOM 592 C CA . GLY A 1 72 ? -2.832 10.804 16.237 1.00 94.12 72 GLY A CA 1
ATOM 593 C C . GLY A 1 72 ? -3.768 10.457 15.083 1.00 94.12 72 GLY A C 1
ATOM 594 O O . GLY A 1 72 ? -4.788 9.797 15.280 1.00 94.12 72 GLY A O 1
ATOM 595 N N . VAL A 1 73 ? -3.359 10.762 13.847 1.00 93.69 73 VAL A N 1
ATOM 596 C CA . VAL A 1 73 ? -4.151 10.426 12.656 1.00 93.69 73 VAL A CA 1
ATOM 597 C C . VAL A 1 73 ? -4.333 8.914 12.506 1.00 93.69 73 VAL A C 1
ATOM 599 O O . VAL A 1 73 ? -5.419 8.462 12.148 1.00 93.69 73 VAL A O 1
ATOM 602 N N . ARG A 1 74 ? -3.311 8.105 12.802 1.00 93.19 74 ARG A N 1
ATOM 603 C CA . ARG A 1 74 ? -3.434 6.641 12.761 1.00 93.19 74 ARG A CA 1
ATOM 604 C C . ARG A 1 74 ? -4.383 6.100 13.832 1.00 93.19 74 ARG A C 1
ATOM 606 O O . ARG A 1 74 ? -5.081 5.131 13.583 1.00 93.19 74 ARG A O 1
ATOM 613 N N . GLN A 1 75 ? -4.438 6.693 15.016 1.00 92.88 75 GLN A N 1
ATOM 614 C CA . GLN A 1 75 ? -5.351 6.223 16.062 1.00 92.88 75 GLN A CA 1
ATOM 615 C C . GLN A 1 75 ? -6.808 6.614 15.775 1.00 92.88 75 GLN A C 1
ATOM 617 O O . GLN A 1 75 ? -7.722 5.834 16.041 1.00 92.88 75 GLN A O 1
ATOM 622 N N . GLU A 1 76 ? -7.027 7.801 15.208 1.00 92.75 76 GLU A N 1
ATOM 623 C CA . GLU A 1 76 ? -8.367 8.369 15.032 1.00 92.75 76 GLU A CA 1
ATOM 624 C C . GLU A 1 76 ? -8.998 8.067 13.666 1.00 92.75 76 GLU A C 1
ATOM 626 O O . GLU A 1 76 ? -10.213 7.883 13.569 1.00 92.75 76 GLU A O 1
ATOM 631 N N . ARG A 1 77 ? -8.191 8.025 12.597 1.00 92.62 77 ARG A N 1
ATOM 632 C CA . ARG A 1 77 ? -8.656 7.972 11.199 1.00 92.62 77 ARG A CA 1
ATOM 633 C C . ARG A 1 77 ? -8.230 6.707 10.448 1.00 92.62 77 ARG A C 1
ATOM 635 O O . ARG A 1 77 ? -8.350 6.683 9.224 1.00 92.62 77 ARG A O 1
ATOM 642 N N . ASP A 1 78 ? -7.753 5.663 11.128 1.00 95.25 78 ASP A N 1
ATOM 643 C CA . ASP A 1 78 ? -7.402 4.405 10.455 1.00 95.25 78 ASP A CA 1
ATOM 644 C C . ASP A 1 78 ? -8.649 3.747 9.824 1.00 95.25 78 ASP A C 1
ATOM 646 O O . ASP A 1 78 ? -9.623 3.437 10.525 1.00 95.25 78 ASP A O 1
ATOM 650 N N . PRO A 1 79 ? -8.657 3.549 8.490 1.00 93.31 79 PRO A N 1
ATOM 651 C CA . PRO A 1 79 ? -9.818 3.016 7.789 1.00 93.31 79 PRO A CA 1
ATOM 652 C C . PRO A 1 79 ? -10.082 1.541 8.114 1.00 93.31 79 PRO A C 1
ATOM 654 O O . PRO A 1 79 ? -11.241 1.129 8.118 1.00 93.31 79 PRO A O 1
ATOM 657 N N . ILE A 1 80 ? -9.046 0.751 8.411 1.00 93.19 80 ILE A N 1
ATOM 658 C CA . ILE A 1 80 ? -9.170 -0.671 8.752 1.00 93.19 80 ILE A CA 1
ATOM 659 C C . ILE A 1 80 ? -9.834 -0.798 10.118 1.00 93.19 80 ILE A C 1
ATOM 661 O O . ILE A 1 80 ? -10.809 -1.534 10.265 1.00 93.19 80 ILE A O 1
ATOM 665 N N . GLU A 1 81 ? -9.367 -0.030 11.101 1.00 92.81 81 GLU A N 1
ATOM 666 C CA . GLU A 1 81 ? -9.942 -0.061 12.445 1.00 92.81 81 GLU A CA 1
ATOM 667 C C . GLU A 1 81 ? -11.382 0.474 12.457 1.00 92.81 81 GLU A C 1
ATOM 669 O O . GLU A 1 81 ? -12.260 -0.073 13.129 1.00 92.81 81 GLU A O 1
ATOM 674 N N . ARG A 1 82 ? -11.672 1.497 11.643 1.00 92.19 82 ARG A N 1
ATOM 675 C CA . ARG A 1 82 ? -13.040 1.996 11.458 1.00 92.19 82 ARG A CA 1
ATOM 676 C C . ARG A 1 82 ? -13.964 0.927 10.871 1.00 92.19 82 ARG A C 1
ATOM 678 O O . ARG A 1 82 ? -15.082 0.767 11.357 1.00 92.19 82 ARG A O 1
ATOM 685 N N . ILE A 1 83 ? -13.511 0.188 9.858 1.00 93.12 83 ILE A N 1
ATOM 686 C CA . ILE A 1 83 ? -14.291 -0.901 9.254 1.00 93.12 83 ILE A CA 1
ATOM 687 C C . ILE A 1 83 ? -14.458 -2.066 10.234 1.00 93.12 83 ILE A C 1
ATOM 689 O O . ILE A 1 83 ? -15.572 -2.564 10.372 1.00 93.12 83 ILE A O 1
ATOM 693 N N . ARG A 1 84 ? -13.410 -2.457 10.971 1.00 91.81 84 ARG A N 1
ATOM 694 C CA . ARG A 1 84 ? -13.501 -3.485 12.022 1.00 91.81 84 ARG A CA 1
ATOM 695 C C . ARG A 1 84 ? -14.606 -3.146 13.022 1.00 91.81 84 ARG A C 1
ATOM 697 O O . ARG A 1 84 ? -15.471 -3.980 13.278 1.00 91.81 84 ARG A O 1
ATOM 704 N N . LYS A 1 85 ? -14.626 -1.911 13.536 1.00 92.38 85 LYS A N 1
ATOM 705 C CA . LYS A 1 85 ? -15.668 -1.446 14.465 1.00 92.38 85 LYS A CA 1
ATOM 706 C C . LYS A 1 85 ? -17.063 -1.520 13.850 1.00 92.38 85 LYS A C 1
ATOM 708 O O . LYS A 1 85 ? -17.987 -1.963 14.526 1.00 92.38 85 LYS A O 1
ATOM 713 N N . LEU A 1 86 ? -17.224 -1.129 12.584 1.00 93.75 86 LEU A N 1
ATOM 714 C CA . LEU A 1 86 ? -18.508 -1.223 11.879 1.00 93.75 86 LEU A CA 1
ATOM 715 C C . LEU A 1 86 ? -18.974 -2.677 11.732 1.00 93.75 86 LEU A C 1
ATOM 717 O O . LEU A 1 86 ? -20.128 -2.971 12.023 1.00 93.75 86 LEU A O 1
ATOM 721 N N . ILE A 1 87 ? -18.081 -3.587 11.341 1.00 94.00 87 ILE A N 1
ATOM 722 C CA . ILE A 1 87 ? -18.378 -5.021 11.209 1.00 94.00 87 ILE A CA 1
ATOM 723 C C . ILE A 1 87 ? -18.847 -5.602 12.545 1.00 94.00 87 ILE A C 1
ATOM 725 O O . ILE A 1 87 ? -19.870 -6.282 12.582 1.00 94.00 87 ILE A O 1
ATOM 729 N N . MET A 1 88 ? -18.137 -5.292 13.634 1.00 92.06 88 MET A N 1
ATOM 730 C CA . MET A 1 88 ? -18.487 -5.766 14.975 1.00 92.06 88 MET A CA 1
ATOM 731 C C . MET A 1 88 ? -19.793 -5.148 15.487 1.00 92.06 88 MET A C 1
ATOM 733 O O . MET A 1 88 ? -20.603 -5.844 16.077 1.00 92.06 88 MET A O 1
ATOM 737 N N . THR A 1 89 ? -20.029 -3.856 15.235 1.00 94.12 89 THR A N 1
ATOM 738 C CA . THR A 1 89 ? -21.258 -3.158 15.669 1.00 94.12 89 THR A CA 1
ATOM 739 C C . THR A 1 89 ? -22.510 -3.699 14.973 1.00 94.12 89 THR A C 1
ATOM 741 O O . THR A 1 89 ? -23.610 -3.600 15.510 1.00 94.12 89 THR A O 1
ATOM 744 N N . HIS A 1 90 ? -22.354 -4.242 13.767 1.00 93.62 90 HIS A N 1
ATOM 745 C CA . HIS A 1 90 ? -23.445 -4.798 12.972 1.00 93.62 90 HIS A CA 1
ATOM 746 C C . HIS A 1 90 ? -23.507 -6.332 13.005 1.00 93.62 90 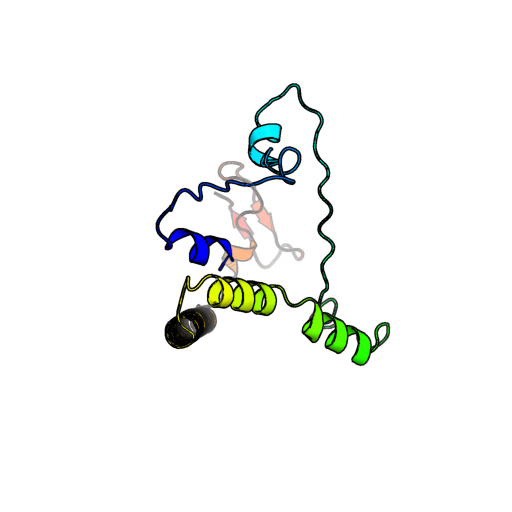HIS A C 1
ATOM 748 O O . HIS A 1 90 ? -24.239 -6.905 12.200 1.00 93.62 90 HIS A O 1
ATOM 754 N N . ASP A 1 91 ? -22.744 -6.982 13.894 1.00 91.38 91 ASP A N 1
ATOM 755 C CA . ASP A 1 91 ? -22.687 -8.443 14.046 1.00 91.38 91 ASP A CA 1
ATOM 756 C C . ASP A 1 91 ? -22.452 -9.189 12.715 1.00 91.38 91 ASP A C 1
ATOM 758 O O . ASP A 1 91 ? -22.955 -10.289 12.490 1.00 91.38 91 ASP A O 1
ATOM 762 N N . LEU A 1 92 ? -21.689 -8.577 11.798 1.00 91.94 92 LEU A N 1
ATOM 763 C CA . LEU A 1 92 ? -21.430 -9.135 10.465 1.00 91.94 92 LEU A CA 1
ATOM 764 C C . LEU A 1 92 ? -20.350 -10.223 10.481 1.00 91.94 92 LEU A C 1
ATOM 766 O O . LEU A 1 92 ? -20.313 -11.057 9.580 1.00 91.94 92 LEU A O 1
ATOM 770 N N . ALA A 1 93 ? -19.459 -10.188 11.472 1.00 91.75 93 ALA A N 1
ATOM 771 C CA . ALA A 1 93 ? -18.434 -11.197 11.704 1.00 91.75 93 ALA A CA 1
ATOM 772 C C . ALA A 1 93 ? -17.974 -11.162 13.164 1.00 91.75 93 ALA A C 1
ATOM 774 O O . ALA A 1 93 ? -18.032 -10.131 13.838 1.00 91.75 93 ALA A O 1
ATOM 775 N N . THR A 1 94 ? -17.461 -12.290 13.636 1.00 91.81 94 THR A N 1
ATOM 776 C CA . THR A 1 94 ? -16.849 -12.421 14.958 1.00 91.81 94 THR A CA 1
ATOM 777 C C . THR A 1 94 ? -15.390 -11.961 14.951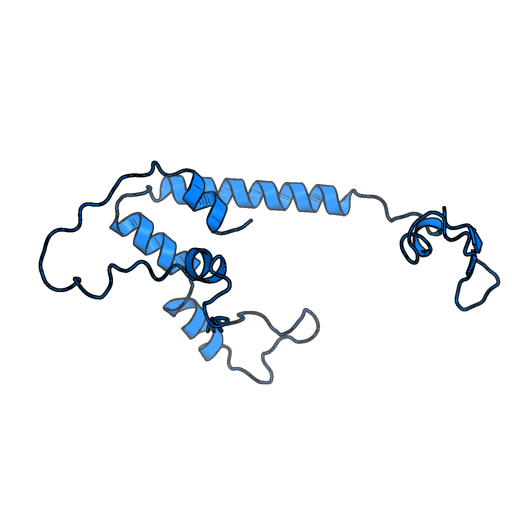 1.00 91.81 94 THR A C 1
ATOM 779 O O . THR A 1 94 ? -14.701 -11.980 13.930 1.00 91.81 94 THR A O 1
ATOM 782 N N . GLU A 1 95 ? -14.861 -11.602 16.125 1.00 90.81 95 GLU A N 1
ATOM 783 C CA . GLU A 1 95 ? -13.444 -11.234 16.264 1.00 90.81 95 GLU A CA 1
ATOM 784 C C . GLU A 1 95 ? -12.504 -12.374 15.834 1.00 90.81 95 GLU A C 1
ATOM 786 O O . GLU A 1 95 ? -11.431 -12.132 15.279 1.00 90.81 95 GLU A O 1
ATOM 791 N N . LYS A 1 96 ? -12.919 -13.627 16.059 1.00 93.12 96 LYS A N 1
ATOM 792 C CA . LYS A 1 96 ? -12.157 -14.806 15.650 1.00 93.12 96 LYS A CA 1
ATOM 793 C C . LYS A 1 96 ? -12.059 -14.903 14.128 1.00 93.12 96 LYS A C 1
ATOM 795 O O . LYS A 1 96 ? -10.958 -15.059 13.616 1.00 93.12 96 LYS A O 1
ATOM 800 N N . GLU A 1 97 ? -13.174 -14.743 13.419 1.00 92.25 97 GLU A N 1
ATOM 801 C CA . GLU A 1 97 ? -13.189 -14.773 11.951 1.00 92.25 97 GLU A CA 1
ATOM 802 C C . GLU A 1 97 ? -12.323 -13.660 11.353 1.00 92.25 97 GLU A C 1
ATOM 804 O O . GLU A 1 97 ? -11.582 -13.902 10.403 1.00 92.25 97 GLU A O 1
ATOM 809 N N . LEU A 1 98 ? -12.337 -12.459 11.943 1.00 91.94 98 LEU A N 1
ATOM 810 C CA . LEU A 1 98 ? -11.460 -11.369 11.506 1.00 91.94 98 LEU A CA 1
ATOM 811 C C . LEU A 1 98 ? -9.974 -11.707 11.692 1.00 91.94 98 LEU A C 1
ATOM 813 O O . LEU A 1 98 ? -9.172 -11.444 10.797 1.00 91.94 98 LEU A O 1
ATOM 817 N N . LYS A 1 99 ? -9.598 -12.319 12.821 1.00 93.25 99 LYS A N 1
ATOM 818 C CA . LYS A 1 99 ? -8.214 -12.767 13.062 1.00 93.25 99 LYS A CA 1
ATOM 819 C C . LYS A 1 99 ? -7.800 -13.898 12.121 1.00 93.25 99 LYS A C 1
ATOM 821 O O . LYS A 1 99 ? -6.657 -13.924 11.665 1.00 93.25 99 LYS A O 1
ATOM 826 N N . ASP A 1 100 ? -8.716 -14.812 11.815 1.00 95.44 100 ASP A N 1
ATOM 827 C CA . ASP A 1 100 ? -8.466 -15.899 10.869 1.00 95.44 100 ASP A CA 1
ATOM 828 C C . ASP A 1 100 ? -8.226 -15.343 9.451 1.00 95.44 100 ASP A C 1
ATOM 830 O O . ASP A 1 100 ? -7.284 -15.771 8.782 1.00 95.44 100 ASP A O 1
ATOM 834 N N . ILE A 1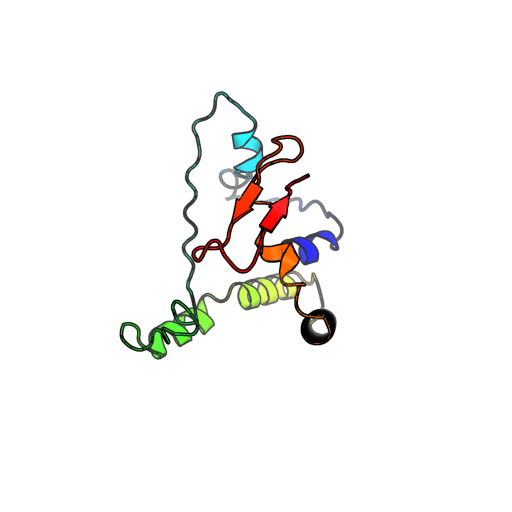 101 ? -8.984 -14.319 9.031 1.00 94.62 101 ILE A N 1
ATOM 835 C CA . ILE A 1 101 ? -8.754 -13.602 7.764 1.00 94.62 101 ILE A CA 1
ATOM 836 C C . ILE A 1 101 ? -7.383 -12.916 7.755 1.00 94.62 101 ILE A C 1
ATOM 838 O O . ILE A 1 101 ? -6.639 -13.065 6.789 1.00 94.62 101 ILE A O 1
ATOM 842 N N . GLU A 1 102 ? -7.009 -12.191 8.815 1.00 93.81 102 GLU A N 1
ATOM 843 C CA . GLU A 1 102 ? -5.692 -11.538 8.894 1.00 93.81 102 GLU A CA 1
ATOM 844 C C . GLU A 1 102 ? -4.541 -12.540 8.763 1.00 93.81 102 GLU A C 1
ATOM 846 O O . GLU A 1 102 ? -3.554 -12.279 8.070 1.00 93.81 102 GLU A O 1
ATOM 851 N N . LYS A 1 103 ? -4.673 -13.704 9.407 1.00 96.00 103 LYS A N 1
ATOM 852 C CA . LYS A 1 103 ? -3.676 -14.772 9.333 1.00 96.00 103 LYS A CA 1
ATOM 853 C C . LYS A 1 103 ? -3.564 -15.345 7.922 1.00 96.00 103 LYS A C 1
ATOM 855 O O . LYS A 1 103 ? -2.450 -15.564 7.450 1.00 96.00 103 LYS A O 1
ATOM 860 N N . GLU A 1 104 ? -4.694 -15.570 7.261 1.00 97.25 104 GLU A N 1
ATOM 861 C CA . GLU A 1 104 ? -4.730 -16.074 5.889 1.00 97.25 104 GLU A CA 1
ATOM 862 C C . GLU A 1 104 ? -4.097 -15.077 4.909 1.00 97.25 104 GLU A C 1
ATOM 864 O O . GLU A 1 104 ? -3.217 -15.446 4.135 1.00 97.25 104 GLU A O 1
ATOM 869 N N . VAL A 1 105 ? -4.452 -13.791 4.999 1.00 96.69 105 VAL A N 1
ATOM 870 C CA . VAL A 1 105 ? -3.860 -12.737 4.156 1.00 96.69 105 VAL A CA 1
ATOM 871 C C . VAL A 1 105 ? -2.354 -12.634 4.386 1.00 96.69 105 VAL A C 1
ATOM 873 O O . VAL A 1 105 ? -1.588 -12.514 3.431 1.00 96.69 105 VAL A O 1
ATOM 876 N N . ARG A 1 106 ? -1.902 -12.710 5.643 1.00 96.19 106 ARG A N 1
ATOM 877 C CA . ARG A 1 106 ? -0.471 -12.676 5.958 1.00 96.19 106 ARG A CA 1
ATOM 878 C C . ARG A 1 106 ? 0.275 -13.844 5.322 1.00 96.19 106 ARG A C 1
ATOM 880 O O . ARG A 1 106 ? 1.326 -13.626 4.732 1.00 96.19 106 ARG A O 1
ATOM 887 N N . LYS A 1 107 ? -0.294 -15.048 5.388 1.00 97.19 107 LYS A N 1
ATOM 888 C CA . LYS A 1 107 ? 0.282 -16.229 4.744 1.00 97.19 107 LYS A CA 1
ATOM 889 C C . LYS A 1 107 ? 0.401 -16.040 3.228 1.00 97.19 107 LYS A C 1
ATOM 891 O O . LYS A 1 107 ? 1.462 -16.293 2.678 1.00 97.19 107 LYS A O 1
ATOM 896 N N . GLN A 1 108 ? -0.640 -15.528 2.572 1.00 97.75 108 GLN A N 1
ATOM 897 C CA . GLN A 1 108 ? -0.609 -15.260 1.127 1.00 97.75 108 GLN A CA 1
ATOM 898 C C . GLN A 1 108 ? 0.486 -14.257 0.742 1.00 97.75 108 GLN A C 1
ATOM 900 O O . GLN A 1 108 ? 1.156 -14.427 -0.275 1.00 97.75 108 GLN A O 1
ATOM 905 N N . VAL A 1 109 ? 0.691 -13.221 1.560 1.00 97.50 109 VAL A N 1
ATOM 906 C CA . VAL A 1 109 ? 1.770 -12.246 1.351 1.00 97.50 109 VAL A CA 1
ATOM 907 C C . VAL A 1 109 ? 3.144 -12.889 1.551 1.00 97.50 109 VAL A C 1
ATOM 909 O O . VAL A 1 109 ? 4.035 -12.660 0.736 1.00 97.50 109 VAL A O 1
ATOM 912 N N . ASP A 1 110 ? 3.318 -13.703 2.592 1.00 97.19 110 ASP A N 1
ATOM 913 C CA . ASP A 1 110 ? 4.582 -14.393 2.866 1.00 97.19 110 ASP A CA 1
ATOM 914 C C . ASP A 1 110 ? 4.943 -15.376 1.733 1.00 97.19 110 ASP A C 1
ATOM 916 O O . ASP A 1 110 ? 6.084 -15.378 1.262 1.00 97.19 110 ASP A O 1
ATOM 920 N N . ASP A 1 111 ? 3.964 -16.132 1.228 1.00 96.94 111 ASP A N 1
ATOM 921 C CA . ASP A 1 111 ? 4.126 -17.049 0.092 1.00 96.94 111 ASP A CA 1
ATOM 922 C C . ASP A 1 111 ? 4.505 -16.282 -1.194 1.00 96.94 111 ASP A C 1
ATOM 924 O O . ASP A 1 111 ? 5.434 -16.667 -1.909 1.00 96.94 111 ASP A O 1
ATOM 928 N N . ALA A 1 112 ? 3.858 -15.140 -1.460 1.00 97.06 112 ALA A N 1
ATOM 929 C CA . ALA A 1 112 ? 4.185 -14.285 -2.604 1.00 97.06 112 ALA A CA 1
ATOM 930 C C . ALA A 1 112 ? 5.598 -13.679 -2.504 1.00 97.06 112 ALA A C 1
ATOM 932 O O . ALA A 1 112 ? 6.301 -13.566 -3.510 1.00 97.06 112 ALA A O 1
ATOM 933 N N . ILE A 1 113 ? 6.046 -13.310 -1.298 1.00 96.94 113 ILE A N 1
ATOM 934 C CA . ILE A 1 113 ? 7.410 -12.815 -1.063 1.00 96.94 113 ILE A CA 1
ATOM 935 C C . ILE A 1 113 ? 8.437 -13.924 -1.308 1.00 96.94 113 ILE A C 1
ATOM 937 O O . ILE A 1 113 ? 9.490 -13.650 -1.886 1.00 96.94 113 ILE A O 1
ATOM 941 N N . ALA A 1 114 ? 8.160 -15.154 -0.869 1.00 96.31 114 ALA A N 1
ATOM 942 C CA . ALA A 1 114 ? 9.041 -16.293 -1.112 1.00 96.31 114 ALA A CA 1
ATOM 943 C C . ALA A 1 114 ? 9.197 -16.547 -2.619 1.00 96.31 114 ALA A C 1
ATOM 945 O O . ALA A 1 114 ? 10.319 -16.562 -3.123 1.00 96.31 114 ALA A O 1
ATOM 946 N N . GLN A 1 115 ? 8.081 -16.595 -3.350 1.00 96.19 115 GLN A N 1
ATOM 947 C CA . GLN A 1 115 ? 8.085 -16.751 -4.805 1.00 96.19 115 GLN A CA 1
ATOM 948 C C . GLN A 1 115 ? 8.854 -15.622 -5.511 1.00 96.19 115 GLN A C 1
ATOM 950 O O . GLN A 1 115 ? 9.641 -15.875 -6.424 1.00 96.19 115 GLN A O 1
ATOM 955 N N . ALA A 1 116 ? 8.663 -14.371 -5.083 1.00 95.31 116 ALA A N 1
ATOM 956 C CA . ALA A 1 116 ? 9.360 -13.225 -5.664 1.00 95.31 116 ALA A CA 1
ATOM 957 C C . ALA A 1 116 ? 10.881 -13.274 -5.437 1.00 95.31 116 ALA A C 1
ATOM 959 O O . ALA A 1 116 ? 11.636 -12.820 -6.290 1.00 95.31 116 ALA A O 1
ATOM 960 N N . LYS A 1 117 ? 11.340 -13.831 -4.308 1.00 94.44 117 LYS A N 1
ATOM 961 C CA . LYS A 1 117 ? 12.772 -13.995 -4.003 1.00 94.44 117 LYS A CA 1
ATOM 962 C C . LYS A 1 117 ? 13.419 -15.166 -4.738 1.00 94.44 117 LYS A C 1
ATOM 964 O O . LYS A 1 117 ? 14.609 -15.104 -5.021 1.00 94.44 117 LYS A O 1
ATOM 969 N N . GLU A 1 118 ? 12.659 -16.225 -5.003 1.00 95.88 118 GLU A N 1
ATOM 970 C CA . GLU A 1 118 ? 13.126 -17.395 -5.759 1.00 95.88 118 GLU A CA 1
ATOM 971 C C . GLU A 1 118 ? 13.125 -17.163 -7.273 1.00 95.88 118 GLU A C 1
ATOM 973 O O . GLU A 1 118 ? 13.801 -17.878 -8.012 1.00 95.88 118 GLU A O 1
ATOM 978 N N . SER A 1 119 ? 12.375 -16.163 -7.741 1.00 94.81 119 SER A N 1
ATOM 979 C CA . SER A 1 119 ? 12.291 -15.831 -9.159 1.00 94.81 119 SER A CA 1
ATOM 980 C C . SER A 1 119 ? 13.665 -15.408 -9.700 1.00 94.81 119 SER A C 1
ATOM 982 O O . SER A 1 119 ? 14.309 -14.533 -9.112 1.00 94.81 119 SER A O 1
ATOM 984 N N . PRO A 1 120 ? 14.134 -16.004 -10.812 1.00 94.00 120 PRO A N 1
ATOM 985 C CA . PRO A 1 120 ? 15.408 -15.632 -11.405 1.00 94.00 120 PRO A CA 1
ATOM 986 C C . PRO A 1 120 ? 15.359 -14.195 -11.931 1.00 94.00 120 PRO A C 1
ATOM 988 O O . PRO A 1 120 ? 14.302 -13.680 -12.303 1.00 94.00 120 PRO A O 1
ATOM 991 N N . MET A 1 121 ? 16.526 -13.557 -11.988 1.00 91.31 121 MET A N 1
ATOM 992 C CA . MET A 1 121 ? 16.664 -12.277 -12.680 1.00 91.31 121 MET A CA 1
ATOM 993 C C . MET A 1 121 ? 16.341 -12.456 -14.171 1.00 91.31 121 MET A C 1
ATOM 995 O O . MET A 1 121 ? 16.673 -13.504 -14.731 1.00 91.31 121 MET A O 1
ATOM 999 N N . PRO A 1 122 ? 15.723 -11.455 -14.821 1.00 89.56 122 PRO A N 1
ATOM 1000 C CA . PRO A 1 122 ? 15.464 -11.515 -16.253 1.00 89.56 122 PRO A CA 1
ATOM 1001 C C . PRO A 1 122 ? 16.779 -11.573 -17.035 1.00 89.56 122 PRO A C 1
ATOM 1003 O O . PRO A 1 122 ? 17.791 -10.989 -16.633 1.00 89.56 122 PRO A O 1
ATOM 1006 N N . GLU A 1 123 ? 16.753 -12.262 -18.172 1.00 87.00 123 GLU A N 1
ATOM 1007 C CA . GLU A 1 123 ? 17.912 -12.359 -19.054 1.00 87.00 123 GLU A CA 1
ATOM 1008 C C . GLU A 1 123 ? 18.287 -10.973 -19.610 1.00 87.00 123 GLU A C 1
ATOM 1010 O O . GLU A 1 123 ? 17.398 -10.208 -19.992 1.00 87.00 123 GLU A O 1
ATOM 1015 N N . PRO A 1 124 ? 19.583 -10.634 -19.764 1.00 82.44 124 PRO A N 1
ATOM 1016 C CA . PRO A 1 124 ? 19.998 -9.331 -20.299 1.00 82.44 124 PRO A CA 1
ATOM 1017 C C . PRO A 1 124 ? 19.415 -9.001 -21.683 1.00 82.44 124 PRO A C 1
ATOM 1019 O O . PRO A 1 124 ? 19.273 -7.832 -22.037 1.00 82.44 124 PRO A O 1
ATOM 1022 N N . SER A 1 125 ? 19.058 -10.024 -22.466 1.00 77.56 125 SER A N 1
ATOM 1023 C CA . SER A 1 125 ? 18.402 -9.860 -23.769 1.00 77.56 125 SER A CA 1
ATOM 1024 C C . SER A 1 125 ? 16.989 -9.263 -23.674 1.00 77.56 125 SER A C 1
ATOM 1026 O O . SER A 1 125 ? 16.553 -8.585 -24.607 1.00 77.56 125 SER A O 1
ATOM 1028 N N . GLU A 1 126 ? 16.295 -9.434 -22.543 1.00 81.19 126 GLU A N 1
ATOM 1029 C CA . GLU A 1 126 ? 14.952 -8.886 -22.321 1.00 81.19 126 GLU A CA 1
ATOM 1030 C C . GLU A 1 126 ? 14.943 -7.363 -22.187 1.00 81.19 126 GLU A C 1
ATOM 1032 O O . GLU A 1 126 ? 13.913 -6.742 -22.452 1.00 81.19 126 GLU A O 1
ATOM 1037 N N . LEU A 1 127 ? 16.087 -6.751 -21.857 1.00 81.38 127 LEU A N 1
ATOM 1038 C CA . LEU A 1 127 ? 16.253 -5.301 -21.699 1.00 81.38 127 LEU A CA 1
ATOM 1039 C C . LEU A 1 127 ? 15.721 -4.498 -22.897 1.00 81.38 127 LEU A C 1
ATOM 1041 O O . LEU A 1 127 ? 15.278 -3.362 -22.746 1.00 81.38 127 LEU A O 1
ATOM 1045 N N . PHE A 1 128 ? 15.771 -5.090 -24.088 1.00 76.88 128 PHE A N 1
ATOM 1046 C CA . PHE A 1 128 ? 15.396 -4.448 -25.343 1.00 76.88 128 PHE A CA 1
ATOM 1047 C C . PHE A 1 128 ? 13.956 -4.729 -25.766 1.00 76.88 128 PHE A C 1
ATOM 1049 O O . PHE A 1 128 ? 13.442 -4.102 -26.687 1.00 76.88 128 PHE A O 1
ATOM 1056 N N . THR A 1 129 ? 13.282 -5.665 -25.108 1.00 76.12 129 THR A N 1
ATOM 1057 C CA . THR A 1 129 ? 11.907 -6.032 -25.450 1.00 76.12 129 THR A CA 1
ATOM 1058 C C . THR A 1 129 ? 10.911 -4.951 -25.002 1.00 76.12 129 THR A C 1
ATOM 1060 O O . THR A 1 129 ? 11.198 -4.139 -24.128 1.00 76.12 129 THR A O 1
ATOM 1063 N N . ASN A 1 130 ? 9.718 -4.915 -25.613 1.00 78.94 130 ASN A N 1
ATOM 1064 C CA . ASN A 1 130 ? 8.608 -4.000 -25.275 1.00 78.94 130 ASN A CA 1
ATOM 1065 C C . ASN A 1 130 ? 8.857 -2.490 -25.484 1.00 78.94 130 ASN A C 1
ATOM 1067 O O . ASN A 1 130 ? 8.053 -1.672 -25.043 1.00 78.94 130 ASN A O 1
ATOM 1071 N N . VAL A 1 131 ? 9.916 -2.109 -26.202 1.00 80.56 131 VAL A N 1
ATOM 1072 C CA . VAL A 1 131 ? 10.139 -0.715 -26.635 1.00 80.56 131 VAL A CA 1
ATOM 1073 C C . VAL A 1 131 ? 9.202 -0.331 -27.787 1.00 80.56 131 VAL A C 1
ATOM 1075 O O . VAL A 1 131 ? 8.643 0.763 -27.810 1.00 80.56 131 VAL A O 1
ATOM 1078 N N . TYR A 1 132 ? 9.006 -1.251 -28.732 1.00 75.38 132 TYR A N 1
ATOM 1079 C CA . TYR A 1 132 ? 8.128 -1.097 -29.891 1.00 75.38 132 TYR A CA 1
ATOM 1080 C C . TYR A 1 132 ? 7.124 -2.251 -29.947 1.00 75.38 132 TYR A C 1
ATOM 1082 O O . TYR A 1 132 ? 7.405 -3.359 -29.484 1.00 75.38 132 TYR A O 1
ATOM 1090 N N . ALA A 1 133 ? 5.948 -1.996 -30.527 1.00 77.62 133 ALA A N 1
ATOM 1091 C CA . ALA A 1 133 ? 5.005 -3.063 -30.842 1.00 77.62 133 ALA A CA 1
ATOM 1092 C C . ALA A 1 133 ? 5.591 -4.003 -31.908 1.00 77.62 133 ALA A C 1
ATOM 1094 O O . ALA A 1 133 ? 6.363 -3.576 -32.771 1.00 77.62 133 ALA A O 1
ATOM 1095 N N . LYS A 1 134 ? 5.203 -5.280 -31.834 1.00 72.88 134 LYS A N 1
ATOM 1096 C CA . LYS A 1 134 ? 5.722 -6.323 -32.722 1.00 72.88 134 LYS A CA 1
ATOM 1097 C C . LYS A 1 134 ? 5.428 -6.016 -34.195 1.00 72.88 134 LYS A C 1
ATOM 1099 O O . LYS A 1 134 ? 4.348 -5.517 -34.510 1.00 72.88 134 LYS A O 1
ATOM 1104 N N . GLY A 1 135 ? 6.354 -6.348 -35.086 1.00 68.81 135 GLY A N 1
ATOM 1105 C CA . GLY A 1 135 ? 6.232 -6.184 -36.534 1.00 68.81 135 GLY A CA 1
ATOM 1106 C C . GLY A 1 135 ? 6.747 -4.852 -37.080 1.00 68.81 135 GLY A C 1
ATOM 1107 O O . GLY A 1 135 ? 6.604 -4.599 -38.273 1.00 68.81 135 GLY A O 1
ATOM 1108 N N . MET A 1 136 ? 7.361 -4.000 -36.249 1.00 67.25 136 MET A N 1
ATOM 1109 C CA . MET A 1 136 ? 7.973 -2.747 -36.720 1.00 67.25 136 MET A CA 1
ATOM 1110 C C . MET A 1 136 ? 9.408 -2.924 -37.246 1.00 67.25 136 MET A C 1
ATOM 1112 O O . MET A 1 136 ? 9.962 -1.978 -37.802 1.00 67.25 136 MET A O 1
ATOM 1116 N N . GLY A 1 137 ? 10.001 -4.122 -37.119 1.00 65.00 137 GLY A N 1
ATOM 1117 C CA . GLY A 1 137 ? 11.299 -4.466 -37.719 1.00 65.00 137 GLY A CA 1
ATOM 1118 C C . GLY A 1 137 ? 12.463 -3.587 -37.248 1.00 65.00 137 GLY A C 1
ATOM 1119 O O . GLY A 1 137 ? 13.435 -3.406 -37.978 1.00 65.00 137 GLY A O 1
ATOM 1120 N N . VAL A 1 138 ? 12.342 -2.994 -36.057 1.00 66.44 138 VAL A N 1
ATOM 1121 C CA . VAL A 1 138 ? 13.307 -2.025 -35.529 1.00 66.44 138 VAL A CA 1
ATOM 1122 C C . VAL A 1 138 ? 14.403 -2.754 -34.761 1.00 66.44 138 VAL A C 1
ATOM 1124 O O . VAL A 1 138 ? 14.134 -3.610 -33.920 1.00 66.44 138 VAL A O 1
ATOM 1127 N N . GLU A 1 139 ? 15.651 -2.379 -35.022 1.00 67.88 139 GLU A N 1
ATOM 1128 C CA . GLU A 1 139 ? 16.791 -2.798 -34.214 1.00 67.88 139 GLU A CA 1
ATOM 1129 C C . GLU A 1 139 ? 17.014 -1.798 -33.080 1.00 67.88 139 GLU A C 1
ATOM 1131 O O . GLU A 1 139 ? 17.167 -0.596 -33.317 1.00 67.88 139 GLU A O 1
ATOM 1136 N N . SER A 1 140 ? 17.046 -2.286 -31.843 1.00 64.00 140 SER A N 1
ATOM 1137 C CA . SER A 1 140 ? 17.383 -1.473 -30.674 1.00 64.00 140 SER A CA 1
ATOM 1138 C C . SER A 1 140 ? 18.802 -1.770 -30.203 1.00 64.00 140 SER A C 1
ATOM 1140 O O . SER A 1 140 ? 19.215 -2.931 -30.140 1.00 64.00 140 SER A O 1
ATOM 1142 N N . TYR A 1 141 ? 19.518 -0.708 -29.841 1.00 63.53 141 TYR A N 1
ATOM 1143 C CA . TYR A 1 141 ? 20.911 -0.744 -29.409 1.00 63.53 141 TYR A CA 1
ATOM 1144 C C . TYR A 1 141 ? 21.044 -0.165 -27.999 1.00 63.53 141 TYR A C 1
ATOM 1146 O O . TYR A 1 141 ? 20.346 0.793 -27.656 1.00 63.53 141 TYR A O 1
ATOM 1154 N N . GLY A 1 142 ? 21.972 -0.708 -27.208 1.00 64.50 142 GLY A N 1
ATOM 1155 C CA . GLY A 1 142 ? 22.424 -0.080 -25.962 1.00 64.50 142 GLY A CA 1
ATOM 1156 C C . GLY A 1 142 ? 23.059 1.300 -26.197 1.00 64.50 142 GLY A C 1
ATOM 1157 O O . GLY A 1 142 ? 23.422 1.652 -27.324 1.00 64.50 142 GLY A O 1
ATOM 1158 N N . ALA A 1 143 ? 23.207 2.094 -25.131 1.00 66.12 143 ALA A N 1
ATOM 1159 C CA . ALA A 1 143 ? 23.773 3.450 -25.197 1.00 66.12 143 ALA A CA 1
ATOM 1160 C C . ALA A 1 143 ? 25.205 3.487 -25.773 1.00 66.12 143 ALA A C 1
ATOM 1162 O O . ALA A 1 143 ? 25.613 4.463 -26.398 1.00 66.12 143 ALA A O 1
ATOM 1163 N N . ASP A 1 144 ? 25.949 2.403 -25.593 1.00 67.81 144 ASP A N 1
ATOM 1164 C CA . ASP A 1 144 ? 27.306 2.159 -26.073 1.00 67.81 144 ASP A CA 1
ATOM 1165 C C . ASP A 1 144 ? 27.364 1.620 -27.520 1.00 67.81 144 ASP A C 1
ATOM 1167 O O . ASP A 1 144 ? 28.435 1.624 -28.128 1.00 67.81 144 ASP A O 1
ATOM 1171 N N . ARG A 1 145 ? 26.224 1.176 -28.081 1.00 63.16 145 ARG A N 1
ATOM 1172 C CA . ARG A 1 145 ? 26.055 0.538 -29.406 1.00 63.16 145 ARG A CA 1
ATOM 1173 C C . ARG A 1 145 ? 26.954 -0.678 -29.681 1.00 63.16 145 ARG A C 1
ATOM 1175 O O . ARG A 1 145 ? 27.035 -1.106 -30.832 1.00 63.16 145 ARG A O 1
ATOM 1182 N N . LYS A 1 146 ? 27.640 -1.226 -28.675 1.00 60.72 146 LYS A N 1
ATOM 1183 C CA . LYS A 1 146 ? 28.672 -2.254 -28.862 1.00 60.72 146 LYS A CA 1
ATOM 1184 C C . LYS A 1 146 ? 28.293 -3.603 -28.267 1.00 60.72 146 LYS A C 1
ATOM 1186 O O . LYS A 1 146 ? 28.698 -4.609 -28.840 1.00 60.72 146 LYS A O 1
ATOM 1191 N N . GLU A 1 147 ? 27.510 -3.642 -27.190 1.00 56.22 147 GLU A N 1
ATOM 1192 C CA . GLU A 1 147 ? 27.344 -4.889 -26.430 1.00 56.22 147 GLU A CA 1
ATOM 1193 C C . GLU A 1 147 ? 25.994 -5.593 -26.589 1.00 56.22 147 GLU A C 1
ATOM 1195 O O . GLU A 1 147 ? 25.935 -6.804 -26.383 1.00 56.22 147 GLU A O 1
ATOM 1200 N N . VAL A 1 148 ? 24.921 -4.915 -27.018 1.00 57.50 148 VAL A N 1
ATOM 1201 C CA . VAL A 1 148 ? 23.628 -5.600 -27.179 1.00 57.50 148 VAL A CA 1
ATOM 1202 C C . VAL A 1 148 ? 22.825 -5.100 -28.380 1.00 57.50 148 VAL A C 1
ATOM 1204 O O . VAL A 1 148 ? 22.457 -3.927 -28.468 1.00 57.50 148 VAL A O 1
ATOM 1207 N N . ARG A 1 149 ? 22.561 -6.024 -29.313 1.00 57.47 149 ARG A N 1
ATOM 1208 C CA . ARG A 1 149 ? 21.671 -5.869 -30.471 1.00 57.47 149 ARG A CA 1
ATOM 1209 C C . ARG A 1 149 ? 20.512 -6.839 -30.285 1.00 57.47 149 ARG A C 1
ATOM 1211 O O . ARG A 1 149 ? 20.732 -8.048 -30.278 1.00 57.47 149 ARG A O 1
ATOM 1218 N N . ALA A 1 150 ? 19.296 -6.319 -30.172 1.00 59.34 150 ALA A N 1
ATOM 1219 C CA . ALA A 1 150 ? 18.088 -7.133 -30.224 1.00 59.34 150 ALA A CA 1
ATOM 1220 C C . ALA A 1 150 ? 17.287 -6.762 -31.473 1.00 59.34 150 ALA A C 1
ATOM 1222 O O . ALA A 1 150 ? 17.014 -5.585 -31.723 1.00 59.34 150 ALA A O 1
ATOM 1223 N N . VAL A 1 151 ? 16.937 -7.774 -32.266 1.00 57.97 151 VAL A N 1
ATOM 1224 C CA . VAL A 1 151 ? 15.957 -7.627 -33.344 1.00 57.97 151 VAL A CA 1
ATOM 1225 C C . VAL A 1 151 ? 14.592 -7.754 -32.692 1.00 57.97 151 VAL A C 1
ATOM 1227 O O . VAL A 1 151 ? 14.266 -8.805 -32.137 1.00 57.97 151 VAL A O 1
ATOM 1230 N N . LEU A 1 152 ? 13.827 -6.666 -32.696 1.00 56.94 152 LEU A N 1
ATOM 1231 C CA . LEU A 1 152 ? 12.493 -6.680 -32.120 1.00 56.94 152 LEU A CA 1
ATOM 1232 C C . LEU A 1 152 ? 11.562 -7.488 -33.037 1.00 56.94 152 LEU A C 1
ATOM 1234 O O . LEU A 1 152 ? 11.660 -7.342 -34.259 1.00 56.94 152 LEU A O 1
ATOM 1238 N N . PRO A 1 153 ? 10.710 -8.365 -32.472 1.00 52.81 153 PRO A N 1
ATOM 1239 C CA . PRO A 1 153 ? 9.752 -9.146 -33.250 1.00 52.81 153 PRO A CA 1
ATOM 1240 C C . PRO A 1 153 ? 8.755 -8.270 -34.010 1.00 52.81 153 PRO A C 1
ATOM 1242 O O . PRO A 1 153 ? 8.630 -7.067 -33.695 1.00 52.81 153 PRO A O 1
#